Protein AF-A0A8J6GWI6-F1 (afdb_monomer_lite)

InterPro domains:
  IPR022168 Golgi associated RAB2 interactor protein-like, Rab2B-binding domain [PF12480] (123-172)

Sequence (173 aa):
MPGMKRTMSSECLLPYYTAHSYRSMGVFNTYKGNLQRQLYKGGEYDIFKYAPMFESDFIQISKKGEVIDVHNRVQMVTVCIASTSPVLPLPDVMLLARPAKVCEEHARRAWFIKGRGRKPFKTLELTRLLPLKFVKISIHDREKQQLRLKLATGRTFYLQLCPSSDAREDLFC

pLDDT: mean 71.88, std 21.55, range [31.45, 96.62]

Structure (mmCIF, N/CA/C/O backbone):
data_AF-A0A8J6GWI6-F1
#
_entry.id   AF-A0A8J6GWI6-F1
#
loop_
_atom_site.group_PDB
_atom_site.id
_atom_site.type_symbol
_atom_site.label_atom_id
_atom_site.label_alt_id
_atom_site.label_comp_id
_atom_site.label_asym_id
_atom_site.label_entity_id
_atom_site.label_seq_id
_atom_site.pdbx_PDB_ins_code
_atom_site.Cartn_x
_atom_site.Cartn_y
_atom_site.Cartn_z
_atom_site.occupancy
_atom_site.B_iso_or_equiv
_atom_site.auth_seq_id
_atom_site.auth_comp_id
_atom_site.auth_asym_id
_atom_site.auth_atom_id
_atom_site.pdbx_PDB_model_num
ATOM 1 N N . MET A 1 1 ? 50.141 -22.871 -30.670 1.00 40.34 1 MET A N 1
ATOM 2 C CA . MET A 1 1 ? 49.337 -22.672 -29.444 1.00 40.34 1 MET A CA 1
ATOM 3 C C . MET A 1 1 ? 48.542 -21.382 -29.604 1.00 40.34 1 MET A C 1
ATOM 5 O O . MET A 1 1 ? 49.144 -20.318 -29.522 1.00 40.34 1 MET A O 1
ATOM 9 N N . PRO A 1 2 ? 47.246 -21.444 -29.955 1.00 35.03 2 PRO A N 1
ATOM 10 C CA . PRO A 1 2 ? 46.434 -20.252 -30.167 1.00 35.03 2 PRO A CA 1
ATOM 11 C C . PRO A 1 2 ? 45.970 -19.702 -28.812 1.00 35.03 2 PRO A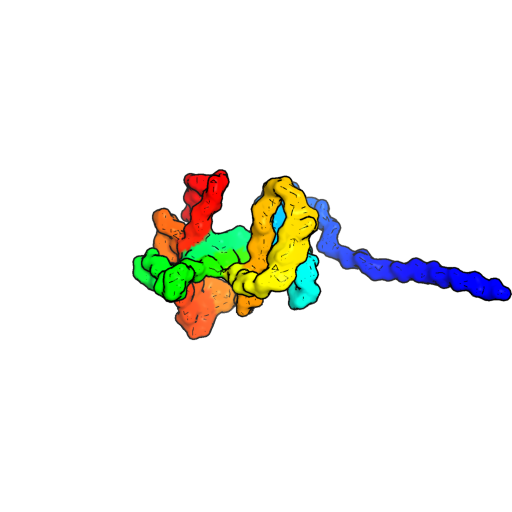 C 1
ATOM 13 O O . PRO A 1 2 ? 45.325 -20.399 -28.033 1.00 35.03 2 PRO A O 1
ATOM 16 N N . GLY A 1 3 ? 46.325 -18.454 -28.514 1.00 34.91 3 GLY A N 1
ATOM 17 C CA . GLY A 1 3 ? 45.821 -17.746 -27.341 1.00 34.91 3 GLY A CA 1
ATOM 18 C C . GLY A 1 3 ? 44.387 -17.284 -27.581 1.00 34.91 3 GLY A C 1
ATOM 19 O O . GLY A 1 3 ? 44.143 -16.483 -28.483 1.00 34.91 3 GLY A O 1
ATOM 20 N N . MET A 1 4 ? 43.442 -17.780 -26.777 1.00 37.88 4 MET A N 1
ATOM 21 C CA . MET A 1 4 ? 42.067 -17.280 -26.727 1.00 37.88 4 MET A CA 1
ATOM 22 C C . MET A 1 4 ? 42.072 -15.766 -26.479 1.00 37.88 4 MET A C 1
ATOM 24 O O . MET A 1 4 ? 42.334 -15.300 -25.368 1.00 37.88 4 MET A O 1
ATOM 28 N N . LYS A 1 5 ? 41.727 -14.986 -27.506 1.00 40.19 5 LYS A N 1
ATOM 29 C CA . LYS A 1 5 ? 41.268 -13.611 -27.320 1.00 40.19 5 LYS A CA 1
ATOM 30 C C . LYS A 1 5 ? 39.883 -13.695 -26.684 1.00 40.19 5 LYS A C 1
ATOM 32 O O . LYS A 1 5 ? 38.918 -14.058 -27.346 1.00 40.19 5 LYS A O 1
ATOM 37 N N . ARG A 1 6 ? 39.796 -13.412 -25.381 1.00 35.25 6 ARG A N 1
ATOM 38 C CA . ARG A 1 6 ? 38.511 -13.195 -24.710 1.00 35.25 6 ARG A CA 1
ATOM 39 C C . ARG A 1 6 ? 37.904 -11.914 -25.268 1.00 35.25 6 ARG A C 1
ATOM 41 O O . ARG A 1 6 ? 38.369 -10.819 -24.969 1.00 35.25 6 ARG A O 1
ATOM 48 N N . THR A 1 7 ? 36.881 -12.077 -26.093 1.00 34.25 7 THR A N 1
ATOM 49 C CA . THR A 1 7 ? 35.942 -11.031 -26.479 1.00 34.25 7 THR A CA 1
ATOM 50 C C . THR A 1 7 ? 35.294 -10.504 -25.200 1.00 34.25 7 THR A C 1
ATOM 52 O O . THR A 1 7 ? 34.564 -11.231 -24.529 1.00 34.25 7 THR A O 1
ATOM 55 N N . MET A 1 8 ? 35.608 -9.267 -24.813 1.00 31.45 8 MET A N 1
ATOM 56 C CA . MET A 1 8 ? 34.832 -8.556 -23.800 1.00 31.45 8 MET A CA 1
ATOM 57 C C . MET A 1 8 ? 33.477 -8.249 -24.429 1.00 31.45 8 MET A C 1
ATOM 59 O O . MET A 1 8 ? 33.385 -7.433 -25.344 1.00 31.45 8 MET A O 1
ATOM 63 N N . SER A 1 9 ? 32.455 -8.990 -24.007 1.00 33.50 9 SER A N 1
ATOM 64 C CA . SER A 1 9 ? 31.087 -8.810 -24.471 1.00 33.50 9 SER A CA 1
ATOM 65 C C . SER A 1 9 ? 30.597 -7.417 -24.093 1.00 33.50 9 SER A C 1
ATOM 67 O O . SER A 1 9 ? 30.567 -7.048 -22.917 1.00 33.50 9 SER A O 1
ATOM 69 N N . SER A 1 10 ? 30.241 -6.688 -25.142 1.00 39.66 10 SER A N 1
ATOM 70 C CA . SER A 1 10 ? 29.560 -5.406 -25.160 1.00 39.66 10 SER A CA 1
ATOM 71 C C . SER A 1 10 ? 28.304 -5.393 -24.285 1.00 39.66 10 SER A C 1
ATOM 73 O O . SER A 1 10 ? 27.572 -6.376 -24.223 1.00 39.66 10 SER A O 1
ATOM 75 N N . GLU A 1 11 ? 28.068 -4.229 -23.682 1.00 44.44 11 GLU A N 1
ATOM 76 C CA . GLU A 1 11 ? 26.752 -3.631 -23.434 1.00 44.44 11 GLU A CA 1
ATOM 77 C C . GLU A 1 11 ? 25.703 -4.448 -22.660 1.00 44.44 11 GLU A C 1
ATOM 79 O O . GLU A 1 11 ? 24.875 -5.173 -23.201 1.00 44.44 11 GLU A O 1
ATOM 84 N N . CYS A 1 12 ? 25.593 -4.133 -21.372 1.00 37.28 12 CYS A N 1
ATOM 85 C CA . CYS A 1 12 ? 24.285 -3.958 -20.738 1.00 37.28 12 CYS A CA 1
ATOM 86 C C . CYS A 1 12 ? 24.177 -2.515 -20.229 1.00 37.28 12 CYS A C 1
ATOM 88 O O . CYS A 1 12 ? 23.959 -2.261 -19.046 1.00 37.28 12 CYS A O 1
ATOM 90 N N . LEU A 1 13 ? 24.380 -1.551 -21.133 1.00 36.38 13 LEU A N 1
ATOM 91 C CA . LEU A 1 13 ? 23.919 -0.183 -20.922 1.00 36.38 13 LEU A CA 1
ATOM 92 C C . LEU A 1 13 ? 22.402 -0.203 -21.113 1.00 36.38 13 LEU A C 1
ATOM 94 O O . LEU A 1 13 ? 21.914 -0.035 -22.224 1.00 36.38 13 LEU A O 1
ATOM 98 N N . LEU A 1 14 ? 21.649 -0.464 -20.042 1.00 34.84 14 LEU A N 1
ATOM 99 C CA . LEU A 1 14 ? 20.213 -0.188 -20.055 1.00 34.84 14 LEU A CA 1
ATOM 100 C C . LEU A 1 14 ? 20.043 1.344 -20.127 1.00 34.84 14 LEU A C 1
ATOM 102 O O . LEU A 1 14 ? 20.466 2.035 -19.195 1.00 34.84 14 LEU A O 1
ATOM 106 N N . PRO A 1 15 ? 19.476 1.901 -21.212 1.00 36.44 15 PRO A N 1
ATOM 107 C CA . PRO A 1 15 ? 19.590 3.322 -21.539 1.00 36.44 15 PRO A CA 1
ATOM 108 C C . PRO A 1 15 ? 18.558 4.210 -20.820 1.00 36.44 15 PRO A C 1
ATOM 110 O O . PRO A 1 15 ? 17.972 5.102 -21.424 1.00 36.44 15 PRO A O 1
ATOM 113 N N . TYR A 1 16 ? 18.303 3.997 -19.528 1.00 41.53 16 TYR A N 1
ATOM 114 C CA . TYR A 1 16 ? 17.309 4.809 -18.804 1.00 41.53 16 TYR A CA 1
ATOM 115 C C . TYR A 1 16 ? 17.605 4.952 -17.309 1.00 41.53 16 TYR A C 1
ATOM 117 O O . TYR A 1 16 ? 16.748 4.762 -16.449 1.00 41.53 16 TYR A O 1
ATOM 125 N N . TYR A 1 17 ? 18.833 5.359 -16.993 1.00 47.03 17 TYR A N 1
ATOM 126 C CA . TYR A 1 17 ? 19.109 6.040 -15.729 1.00 47.03 17 TYR A CA 1
ATOM 127 C C . TYR A 1 17 ? 20.023 7.242 -15.965 1.00 47.03 17 TYR A C 1
ATOM 129 O O . TYR A 1 17 ? 21.163 7.295 -15.513 1.00 47.03 17 TYR A O 1
ATOM 137 N N . THR A 1 18 ? 19.522 8.229 -16.704 1.00 40.09 18 THR A N 1
ATOM 138 C CA . THR A 1 18 ? 20.104 9.571 -16.682 1.00 40.09 18 THR A CA 1
ATOM 139 C C . THR A 1 18 ? 19.260 10.398 -15.726 1.00 40.09 18 THR A C 1
ATOM 141 O O . THR A 1 18 ? 18.275 11.019 -16.113 1.00 40.09 18 THR A O 1
ATOM 144 N N . ALA A 1 19 ? 19.623 10.378 -14.443 1.00 45.28 19 ALA A N 1
ATOM 145 C CA . ALA A 1 19 ? 19.108 11.321 -13.457 1.00 45.28 19 ALA A CA 1
ATOM 146 C C . ALA A 1 19 ? 19.689 12.716 -13.751 1.00 45.28 19 ALA A C 1
ATOM 148 O O . ALA A 1 19 ? 20.566 13.221 -13.050 1.00 45.28 19 ALA A O 1
ATOM 149 N N . HIS A 1 20 ? 19.247 13.330 -14.844 1.00 38.28 20 HIS A N 1
ATOM 150 C CA . HIS A 1 20 ? 19.518 14.722 -15.158 1.00 38.28 20 HIS A CA 1
ATOM 151 C C . HIS A 1 20 ? 18.186 15.450 -15.259 1.00 38.28 20 HIS A C 1
ATOM 153 O O . HIS A 1 20 ? 17.369 15.155 -16.122 1.00 38.28 20 HIS A O 1
ATOM 159 N N . SER A 1 21 ? 18.007 16.411 -14.351 1.00 39.81 21 SER A N 1
ATOM 160 C CA . SER A 1 21 ? 16.891 17.362 -14.256 1.00 39.81 21 SER A CA 1
ATOM 161 C C . SER A 1 21 ? 15.607 16.918 -13.537 1.00 39.81 21 SER A C 1
ATOM 163 O O . SER A 1 21 ? 14.503 17.176 -13.988 1.00 39.81 21 SER A O 1
ATOM 165 N N . TYR A 1 22 ? 15.723 16.412 -12.307 1.00 37.22 22 TYR A N 1
ATOM 166 C CA . TYR A 1 22 ? 14.830 16.913 -11.256 1.00 37.22 22 TYR A CA 1
ATOM 167 C C . TYR A 1 22 ? 15.565 16.917 -9.913 1.00 37.22 22 TYR A C 1
ATOM 169 O O . TYR A 1 22 ? 15.931 15.894 -9.343 1.00 37.22 22 TYR A O 1
ATOM 177 N N . ARG A 1 23 ? 15.823 18.114 -9.398 1.00 42.28 23 ARG A N 1
ATOM 178 C CA . ARG A 1 23 ? 16.360 18.334 -8.055 1.00 42.28 23 ARG A CA 1
ATOM 179 C C . ARG A 1 23 ? 15.213 18.257 -7.041 1.00 42.28 23 ARG A C 1
ATOM 181 O O . ARG A 1 23 ? 15.010 19.193 -6.281 1.00 42.28 23 ARG A O 1
ATOM 188 N N . SER A 1 24 ? 14.446 17.163 -7.046 1.00 39.41 24 SER A N 1
ATOM 189 C CA . SER A 1 24 ? 13.625 16.801 -5.889 1.00 39.41 24 SER A CA 1
ATOM 190 C C . SER A 1 24 ? 14.438 15.798 -5.089 1.00 39.41 24 SER A C 1
ATOM 192 O O . SER A 1 24 ? 14.526 14.624 -5.440 1.00 39.41 24 SER A O 1
ATOM 194 N N . MET A 1 25 ? 15.071 16.278 -4.020 1.00 40.84 25 MET A N 1
ATOM 195 C CA . MET A 1 25 ? 15.574 15.447 -2.921 1.00 40.84 25 MET A CA 1
ATOM 196 C C . MET A 1 25 ? 14.374 14.817 -2.183 1.00 40.84 25 MET A C 1
ATOM 198 O O . MET A 1 25 ? 14.164 15.052 -1.000 1.00 40.84 25 MET A O 1
ATOM 202 N N . GLY A 1 26 ? 13.503 14.113 -2.904 1.00 43.91 26 GLY A N 1
ATOM 203 C CA . GLY A 1 26 ? 12.191 13.702 -2.429 1.00 43.91 26 GLY A CA 1
ATOM 204 C C . GLY A 1 26 ? 12.176 12.216 -2.131 1.00 43.91 26 GLY A C 1
ATOM 205 O O . GLY A 1 26 ? 12.365 11.437 -3.052 1.00 43.91 26 GLY A O 1
ATOM 206 N N . VAL A 1 27 ? 11.941 11.861 -0.862 1.00 53.16 27 VAL A N 1
ATOM 207 C CA . VAL A 1 27 ? 11.274 10.651 -0.315 1.00 53.16 27 VAL A CA 1
ATOM 208 C C . VAL A 1 27 ? 11.706 9.232 -0.751 1.00 53.16 27 VAL A C 1
ATOM 210 O O . VAL A 1 27 ? 11.371 8.273 -0.066 1.00 53.16 27 VAL A O 1
ATOM 213 N N . PHE A 1 28 ? 12.449 9.061 -1.841 1.00 49.28 28 PHE A N 1
ATOM 214 C CA . PHE A 1 28 ? 12.784 7.774 -2.463 1.00 49.28 28 PHE A CA 1
ATOM 215 C C . PHE A 1 28 ? 14.187 7.262 -2.097 1.00 49.28 28 PHE A C 1
ATOM 217 O O . PHE A 1 28 ? 14.589 6.195 -2.555 1.00 49.28 28 PHE A O 1
ATOM 224 N N . ASN A 1 29 ? 14.943 8.019 -1.293 1.00 45.81 29 ASN A N 1
ATOM 225 C CA . ASN A 1 29 ? 16.320 7.692 -0.891 1.00 45.81 29 ASN A CA 1
ATOM 226 C C . ASN A 1 29 ? 16.460 7.381 0.612 1.00 45.81 29 ASN A C 1
ATOM 228 O O . ASN A 1 29 ? 17.565 7.248 1.139 1.00 45.81 29 ASN A O 1
ATOM 232 N N . THR A 1 30 ? 15.336 7.266 1.317 1.00 51.62 30 THR A N 1
ATOM 233 C CA . THR A 1 30 ? 15.262 6.731 2.675 1.00 51.62 30 THR A CA 1
ATOM 234 C C . THR A 1 30 ? 15.576 5.236 2.623 1.00 51.62 30 THR A C 1
ATOM 236 O O . THR A 1 30 ? 15.155 4.534 1.711 1.00 51.62 30 THR A O 1
ATOM 239 N N . TYR A 1 31 ? 16.393 4.777 3.568 1.00 59.78 31 TYR A N 1
ATOM 240 C CA . TYR A 1 31 ? 16.874 3.404 3.753 1.00 59.78 31 TYR A CA 1
ATOM 241 C C . TYR A 1 31 ? 16.036 2.308 3.060 1.00 59.78 31 TYR A C 1
ATOM 243 O O . TYR A 1 31 ? 14.848 2.174 3.343 1.00 59.78 31 TYR A O 1
ATOM 251 N N . LYS A 1 32 ? 16.664 1.482 2.200 1.00 71.25 32 LYS A N 1
ATOM 252 C CA . LYS A 1 32 ? 15.966 0.390 1.497 1.00 71.25 32 LYS A CA 1
ATOM 253 C C . LYS A 1 32 ? 15.165 -0.466 2.472 1.00 71.25 32 LYS A C 1
ATOM 255 O O . LYS A 1 32 ? 15.728 -1.080 3.388 1.00 71.25 32 LYS A O 1
ATOM 260 N N . GLY A 1 33 ? 13.880 -0.550 2.178 1.00 78.38 33 GLY A N 1
ATOM 261 C CA . GLY A 1 33 ? 12.902 -1.285 2.943 1.00 78.3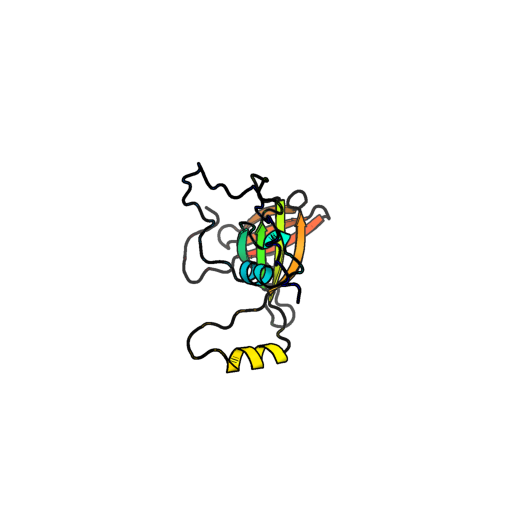8 33 GLY A CA 1
ATOM 262 C C . GLY A 1 33 ? 13.177 -2.785 3.084 1.00 78.38 33 GLY A C 1
ATOM 263 O O . GLY A 1 33 ? 13.955 -3.368 2.320 1.00 78.38 33 GLY A O 1
ATOM 264 N N . ASN A 1 34 ? 12.557 -3.447 4.063 1.00 84.25 34 ASN A N 1
ATOM 265 C CA . ASN A 1 34 ? 12.723 -4.889 4.266 1.00 84.25 34 ASN A CA 1
ATOM 266 C C . ASN A 1 34 ? 12.249 -5.682 3.042 1.00 84.25 34 ASN A C 1
ATOM 268 O O . ASN A 1 34 ? 12.956 -6.596 2.605 1.00 84.25 34 ASN A O 1
ATOM 272 N N . LEU A 1 35 ? 11.105 -5.307 2.458 1.00 86.56 35 LEU A N 1
ATOM 273 C CA . LEU A 1 35 ? 10.565 -5.987 1.284 1.00 86.56 35 LEU A CA 1
ATOM 274 C C . LEU A 1 35 ? 11.426 -5.688 0.059 1.00 86.56 35 LEU A C 1
ATOM 276 O O . LEU A 1 35 ? 11.821 -6.608 -0.655 1.00 86.56 35 LEU A O 1
ATOM 280 N N . GLN A 1 36 ? 11.820 -4.427 -0.128 1.00 85.94 36 GLN A N 1
ATOM 281 C CA . GLN A 1 36 ? 12.714 -4.033 -1.219 1.00 85.94 36 GLN A CA 1
ATOM 282 C C . GLN A 1 36 ? 14.039 -4.810 -1.190 1.00 85.94 36 GLN A C 1
ATOM 284 O O . GLN A 1 36 ? 14.527 -5.288 -2.214 1.00 85.94 36 GLN A O 1
ATOM 289 N N . ARG A 1 37 ? 14.629 -4.988 -0.002 1.00 84.25 37 ARG A N 1
ATOM 290 C CA . ARG A 1 37 ? 15.860 -5.772 0.178 1.00 84.25 37 ARG A CA 1
ATOM 291 C C . ARG A 1 37 ? 15.672 -7.252 -0.123 1.00 84.25 37 ARG A C 1
ATOM 293 O O . ARG A 1 37 ? 16.646 -7.903 -0.499 1.00 84.25 37 ARG A O 1
ATOM 300 N N . GLN A 1 38 ? 14.472 -7.785 0.082 1.00 84.00 38 GLN A N 1
ATOM 301 C CA . GLN A 1 38 ? 14.163 -9.157 -0.284 1.00 84.00 38 GLN A CA 1
ATOM 302 C C . GLN A 1 38 ? 14.001 -9.316 -1.793 1.00 84.00 38 GLN A C 1
ATOM 304 O O . GLN A 1 38 ? 14.629 -10.204 -2.361 1.00 84.00 38 GLN A O 1
ATOM 309 N N . LEU A 1 39 ? 13.250 -8.425 -2.441 1.00 85.94 39 LEU A N 1
ATOM 310 C CA . LEU A 1 39 ? 13.081 -8.420 -3.897 1.00 85.94 39 LEU A CA 1
ATOM 311 C C . LEU A 1 39 ? 14.418 -8.216 -4.620 1.00 85.94 39 LEU A C 1
ATOM 313 O O . LEU A 1 39 ? 14.659 -8.812 -5.656 1.00 85.94 39 LEU A O 1
ATOM 317 N N . TYR A 1 40 ? 15.345 -7.459 -4.027 1.00 82.69 40 TYR A N 1
ATOM 318 C CA . TYR A 1 40 ? 16.695 -7.302 -4.574 1.00 82.69 40 TYR A CA 1
ATOM 319 C C . TYR A 1 40 ? 17.506 -8.611 -4.616 1.00 82.69 40 TYR A C 1
ATOM 321 O O . TYR A 1 40 ? 18.411 -8.756 -5.438 1.00 82.69 40 TYR A O 1
ATOM 329 N N . LYS A 1 41 ? 17.235 -9.536 -3.688 1.00 79.56 41 LYS A N 1
ATOM 330 C CA . LYS A 1 41 ? 17.957 -10.811 -3.557 1.00 79.56 41 LYS A CA 1
ATOM 331 C C . LYS A 1 41 ? 17.267 -11.967 -4.278 1.00 79.56 41 LYS A C 1
ATOM 333 O O . LYS A 1 41 ? 17.950 -12.913 -4.652 1.00 79.56 41 LYS A O 1
ATOM 338 N N . GLY A 1 42 ? 15.939 -11.933 -4.381 1.00 68.62 42 GLY A N 1
ATOM 339 C CA . GLY A 1 42 ? 15.138 -12.987 -4.997 1.00 68.62 42 GLY A CA 1
ATOM 340 C C . GLY A 1 42 ? 14.973 -12.745 -6.493 1.00 68.62 42 GLY A C 1
ATOM 341 O O . GLY A 1 42 ? 14.393 -11.739 -6.878 1.00 68.62 42 GLY A O 1
ATOM 342 N N . GLY A 1 43 ? 15.450 -13.670 -7.329 1.00 67.94 43 GLY A N 1
ATOM 343 C CA . GLY A 1 43 ? 15.370 -13.537 -8.794 1.00 67.94 43 GLY A CA 1
ATOM 344 C C . GLY A 1 43 ? 13.951 -13.616 -9.372 1.00 67.94 43 GLY A C 1
ATOM 345 O O . GLY A 1 43 ? 13.728 -13.247 -10.516 1.00 67.94 43 GLY A O 1
ATOM 346 N N . GLU A 1 44 ? 12.963 -14.054 -8.589 1.00 79.44 44 GLU A N 1
ATOM 347 C CA . GLU A 1 44 ? 11.579 -14.245 -9.052 1.00 79.44 44 GLU A CA 1
ATOM 348 C C . GLU A 1 44 ? 10.830 -12.924 -9.324 1.00 79.44 44 GLU A C 1
ATOM 350 O O . GLU A 1 44 ? 9.757 -12.935 -9.922 1.00 79.44 44 GLU A O 1
ATOM 355 N N . TYR A 1 45 ? 11.397 -11.777 -8.925 1.00 84.69 45 TYR A N 1
ATOM 356 C CA . TYR A 1 45 ? 10.761 -10.460 -9.036 1.00 84.69 45 TYR A CA 1
ATOM 357 C C . TYR A 1 45 ? 11.733 -9.359 -9.499 1.00 84.69 45 TYR A C 1
ATOM 359 O O . TYR A 1 45 ? 11.703 -8.232 -8.994 1.00 84.69 45 TYR A O 1
ATOM 367 N N . ASP A 1 46 ? 12.581 -9.669 -10.485 1.00 84.44 46 ASP A N 1
ATOM 368 C CA . ASP A 1 46 ? 13.619 -8.758 -10.997 1.00 84.44 46 ASP A CA 1
ATOM 369 C C . ASP A 1 46 ? 13.080 -7.401 -11.488 1.00 84.44 46 ASP A C 1
ATOM 371 O O . ASP A 1 46 ? 13.780 -6.391 -11.389 1.00 84.44 46 ASP A O 1
ATOM 375 N N . ILE A 1 47 ? 11.815 -7.339 -11.922 1.00 85.38 47 ILE A N 1
ATOM 376 C CA . ILE A 1 47 ? 11.146 -6.091 -12.327 1.00 85.38 47 ILE A CA 1
ATOM 377 C C . ILE A 1 47 ? 11.131 -5.021 -11.218 1.00 85.38 47 ILE A C 1
ATOM 379 O O . ILE A 1 47 ? 11.107 -3.831 -11.518 1.00 85.38 47 ILE A O 1
ATOM 383 N N . PHE A 1 48 ? 11.204 -5.413 -9.939 1.00 87.06 48 PHE A N 1
ATOM 384 C CA . PHE A 1 48 ? 11.209 -4.484 -8.799 1.00 87.06 48 PHE A CA 1
ATOM 385 C C . PHE A 1 48 ? 12.593 -4.255 -8.190 1.00 87.06 48 PHE A C 1
ATOM 387 O O . PHE A 1 48 ? 12.725 -3.484 -7.239 1.00 87.06 48 PHE A O 1
ATOM 394 N N . LYS A 1 49 ? 13.642 -4.896 -8.718 1.00 82.94 49 LYS A N 1
ATOM 395 C CA . LYS A 1 49 ? 14.994 -4.880 -8.136 1.00 82.94 49 LYS A CA 1
ATOM 396 C C . LYS A 1 49 ? 15.553 -3.469 -7.943 1.00 82.94 49 LYS A C 1
ATOM 398 O O . LYS A 1 49 ? 16.245 -3.199 -6.958 1.00 82.94 49 LYS A O 1
ATOM 403 N N . TYR A 1 50 ? 15.228 -2.575 -8.872 1.00 82.00 50 TYR A N 1
ATOM 404 C CA . TYR A 1 50 ? 15.652 -1.174 -8.867 1.00 82.00 50 TYR A CA 1
ATOM 405 C C . TYR A 1 50 ? 14.475 -0.194 -8.883 1.00 82.00 50 TYR A C 1
ATOM 407 O O . TYR A 1 50 ? 14.694 1.009 -8.999 1.00 82.00 50 TYR A O 1
ATOM 415 N N . ALA A 1 51 ? 13.241 -0.688 -8.759 1.00 84.12 51 ALA A N 1
ATOM 416 C CA . ALA A 1 51 ? 12.071 0.172 -8.755 1.00 84.12 51 ALA A CA 1
ATOM 417 C C . ALA A 1 51 ? 12.050 1.035 -7.477 1.00 84.12 51 ALA A C 1
ATOM 419 O O . ALA A 1 51 ? 12.277 0.503 -6.378 1.00 84.12 51 ALA A O 1
ATOM 420 N N . PRO A 1 52 ? 11.774 2.348 -7.585 1.00 81.50 52 PRO A N 1
ATOM 421 C CA . PRO A 1 52 ? 11.439 3.151 -6.420 1.00 81.50 52 PRO A CA 1
ATOM 422 C C . PRO A 1 52 ? 10.139 2.616 -5.815 1.00 81.50 52 PRO A C 1
ATOM 424 O O . PRO A 1 52 ? 9.202 2.268 -6.538 1.00 81.50 52 PRO A O 1
ATOM 427 N N . MET A 1 53 ? 10.089 2.520 -4.488 1.00 86.81 53 MET A N 1
ATOM 428 C CA . MET A 1 53 ? 8.911 2.006 -3.804 1.00 86.81 53 MET A CA 1
ATOM 429 C C . MET A 1 53 ? 8.731 2.607 -2.417 1.00 86.81 53 MET A C 1
ATOM 431 O O . MET A 1 53 ? 9.705 2.870 -1.714 1.00 86.81 53 MET A O 1
ATOM 435 N N . PHE A 1 54 ? 7.472 2.775 -2.028 1.00 87.62 54 PHE A N 1
ATOM 436 C CA . PHE A 1 54 ? 7.079 3.101 -0.663 1.00 87.62 54 PHE 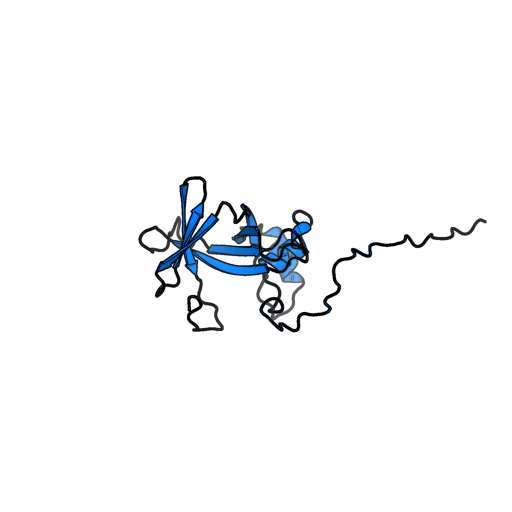A CA 1
ATOM 437 C C . PHE A 1 54 ? 6.625 1.830 0.021 1.00 87.62 54 PHE A C 1
ATOM 439 O O . PHE A 1 54 ? 5.755 1.148 -0.512 1.00 87.62 54 PHE A O 1
ATOM 446 N N . GLU A 1 55 ? 7.169 1.524 1.193 1.00 89.50 55 GLU A N 1
ATOM 447 C CA . GLU A 1 55 ? 6.696 0.414 2.014 1.00 89.50 55 GLU A CA 1
ATOM 448 C C . GLU A 1 55 ? 6.248 0.898 3.387 1.00 89.50 55 GLU A C 1
ATOM 450 O O . GLU A 1 55 ? 6.800 1.850 3.936 1.00 89.50 55 GLU A O 1
ATOM 455 N N . SER A 1 56 ? 5.250 0.224 3.946 1.00 89.38 56 SER A N 1
ATOM 456 C CA . SER A 1 56 ? 4.877 0.399 5.340 1.00 89.38 56 SER A CA 1
ATOM 457 C C . SER A 1 56 ? 4.213 -0.858 5.891 1.00 89.38 56 SER A C 1
ATOM 459 O O . SER A 1 56 ? 3.600 -1.639 5.155 1.00 89.38 56 SER A O 1
ATOM 461 N N . ASP A 1 57 ? 4.351 -1.055 7.198 1.00 89.94 57 ASP A N 1
ATOM 462 C CA . ASP A 1 57 ? 3.779 -2.185 7.915 1.00 89.94 57 ASP A CA 1
ATOM 463 C C . ASP A 1 57 ? 2.397 -1.824 8.465 1.00 89.94 57 ASP A C 1
ATOM 465 O O . ASP A 1 57 ? 2.183 -0.778 9.075 1.00 89.94 57 ASP A O 1
ATOM 469 N N . PHE A 1 58 ? 1.456 -2.739 8.275 1.00 91.44 58 PHE A N 1
ATOM 470 C CA . PHE A 1 58 ? 0.075 -2.623 8.705 1.00 91.44 58 PHE A CA 1
ATOM 471 C C . PHE A 1 58 ? -0.362 -3.867 9.468 1.00 91.44 58 PHE A C 1
ATOM 473 O O . PHE A 1 58 ? 0.167 -4.964 9.287 1.00 91.44 58 PHE A O 1
ATOM 480 N N . ILE A 1 59 ? -1.405 -3.707 10.270 1.00 90.56 59 ILE A N 1
ATOM 481 C CA . ILE A 1 59 ? -2.160 -4.792 10.885 1.00 90.56 59 ILE A CA 1
ATOM 482 C C . ILE A 1 59 ? -3.505 -4.888 10.180 1.00 90.56 59 ILE A C 1
ATOM 484 O O . ILE A 1 59 ? -4.194 -3.884 10.007 1.00 90.56 59 ILE A O 1
ATOM 488 N N . GLN A 1 60 ? -3.909 -6.092 9.787 1.00 90.88 60 GLN A N 1
ATOM 489 C CA . GLN A 1 60 ? -5.255 -6.294 9.268 1.00 90.88 60 GLN A CA 1
ATOM 490 C C . GLN A 1 60 ? -6.289 -6.207 10.400 1.00 90.88 60 GLN A C 1
ATOM 492 O O . GLN A 1 60 ? -6.204 -6.923 11.400 1.00 90.88 60 GLN A O 1
ATOM 497 N N . ILE A 1 61 ? -7.283 -5.342 10.216 1.00 91.81 61 ILE A N 1
ATOM 498 C CA . ILE A 1 61 ? -8.354 -5.074 11.180 1.00 91.81 61 ILE A CA 1
ATOM 499 C C . ILE A 1 61 ? -9.720 -5.451 10.593 1.00 91.81 61 ILE A C 1
ATOM 501 O O . ILE A 1 61 ? -9.883 -5.645 9.384 1.00 91.81 61 ILE A O 1
ATOM 505 N N . SER A 1 62 ? -10.714 -5.588 11.462 1.00 91.62 62 SER A N 1
ATOM 506 C CA . SER A 1 62 ? -12.105 -5.802 11.090 1.00 91.62 62 SER A CA 1
ATOM 507 C C . SER A 1 62 ? -12.710 -4.511 10.528 1.00 91.62 62 SER A C 1
ATOM 509 O O . SER A 1 62 ? -12.181 -3.416 10.713 1.00 91.62 62 SER A O 1
ATOM 511 N N . LYS A 1 63 ? -13.881 -4.610 9.889 1.00 90.75 63 LYS A N 1
ATOM 512 C CA . LYS A 1 63 ? -14.648 -3.425 9.462 1.00 90.75 63 LYS A CA 1
ATOM 513 C C . LYS A 1 63 ? -15.016 -2.501 10.636 1.00 90.75 63 LYS A C 1
ATOM 515 O O . LYS A 1 63 ? -15.246 -1.320 10.417 1.00 90.75 63 LYS A O 1
ATOM 520 N N . LYS A 1 64 ? -15.083 -3.026 11.864 1.00 90.62 64 LYS A N 1
ATOM 521 C CA . LYS A 1 64 ? -15.331 -2.233 13.079 1.00 90.62 64 LYS A CA 1
ATOM 522 C C . LYS A 1 64 ? -14.076 -1.505 13.579 1.00 90.62 64 LYS A C 1
ATOM 524 O O . LYS A 1 64 ? -14.163 -0.737 14.527 1.00 90.62 64 LYS A O 1
ATOM 529 N N . GLY A 1 65 ? -12.922 -1.742 12.953 1.00 84.44 65 GLY A N 1
ATOM 530 C CA . GLY A 1 65 ? -11.642 -1.176 13.364 1.00 84.44 65 GLY A CA 1
ATOM 531 C C . GLY A 1 65 ? -10.944 -1.957 14.481 1.00 84.44 65 GLY A C 1
ATOM 532 O O . GLY A 1 65 ? -10.020 -1.432 15.090 1.00 84.44 65 GLY A O 1
ATOM 533 N N . GLU A 1 66 ? -11.381 -3.187 14.761 1.00 86.06 66 GLU A N 1
ATOM 534 C CA . GLU A 1 66 ? -10.806 -4.059 15.795 1.00 86.06 66 GLU A CA 1
ATOM 535 C C . GLU A 1 66 ? -9.708 -4.941 15.193 1.00 86.06 66 GLU A C 1
ATOM 537 O O . GLU A 1 66 ? -9.842 -5.418 14.064 1.00 86.06 66 GLU A O 1
ATOM 542 N N . VAL A 1 67 ? -8.631 -5.204 15.933 1.00 83.19 67 VAL A N 1
ATOM 543 C CA . VAL A 1 67 ? -7.562 -6.093 15.456 1.00 83.19 67 VAL A CA 1
ATOM 544 C C . VAL A 1 67 ? -8.111 -7.506 15.281 1.00 83.19 67 VAL A C 1
ATOM 546 O O . VAL A 1 67 ? -8.720 -8.062 16.192 1.00 83.19 67 VAL A O 1
ATOM 549 N N . ILE A 1 68 ? -7.887 -8.097 14.103 1.00 77.44 68 ILE A N 1
ATOM 550 C CA . ILE A 1 68 ? -8.299 -9.477 13.856 1.00 77.44 68 ILE A CA 1
ATOM 551 C C . ILE A 1 68 ? -7.236 -10.400 14.447 1.00 77.44 68 ILE A C 1
ATOM 553 O O . ILE A 1 68 ? -6.209 -10.668 13.816 1.00 77.44 68 ILE A O 1
ATOM 557 N N . ASP A 1 69 ? -7.501 -10.900 15.647 1.00 69.06 69 ASP A N 1
ATOM 558 C CA . ASP A 1 69 ? -6.680 -11.930 16.261 1.00 69.06 69 ASP A CA 1
ATOM 559 C C . ASP A 1 69 ? -7.189 -13.328 15.882 1.00 69.06 69 ASP A C 1
ATOM 561 O O . ASP A 1 69 ? -8.089 -13.887 16.504 1.00 69.06 69 ASP A O 1
ATOM 565 N N . VAL A 1 70 ? -6.637 -13.898 14.810 1.00 58.31 70 VAL A N 1
ATOM 566 C CA . VAL A 1 70 ? -6.940 -15.282 14.424 1.00 58.31 70 VAL A CA 1
ATOM 567 C C . VAL A 1 70 ? -5.822 -16.169 14.979 1.00 58.31 70 VAL A C 1
ATOM 569 O O . VAL A 1 70 ? -4.753 -16.257 14.376 1.00 58.31 70 VAL A O 1
ATOM 572 N N . HIS A 1 71 ? -6.078 -16.841 16.107 1.00 56.03 71 HIS A N 1
ATOM 573 C CA . HIS A 1 71 ? -5.143 -17.727 16.833 1.00 56.03 71 HIS A CA 1
ATOM 574 C C . HIS A 1 71 ? -3.961 -17.036 17.552 1.00 56.03 71 HIS A C 1
ATOM 576 O O . HIS A 1 71 ? -2.831 -17.529 17.473 1.00 56.03 71 HIS A O 1
ATOM 582 N N . ASN A 1 72 ? -4.192 -15.931 18.269 1.00 52.28 72 ASN A N 1
ATOM 583 C CA . ASN A 1 72 ? -3.161 -15.192 19.020 1.00 52.28 72 ASN A CA 1
ATOM 584 C C . ASN A 1 72 ? -1.993 -14.700 18.134 1.00 52.28 72 ASN A C 1
ATOM 586 O O . ASN A 1 72 ? -0.826 -14.678 18.533 1.00 52.28 72 ASN A O 1
ATOM 590 N N . ARG A 1 73 ? -2.293 -14.382 16.870 1.00 58.69 73 ARG A N 1
ATOM 591 C CA . ARG A 1 73 ? -1.334 -13.908 15.867 1.00 58.69 73 ARG A CA 1
ATOM 592 C C . ARG A 1 73 ? -1.933 -12.734 15.113 1.00 58.69 73 ARG A C 1
ATOM 594 O O . ARG A 1 73 ? -2.741 -12.897 14.200 1.00 58.69 73 ARG A O 1
ATOM 601 N N . VAL A 1 74 ? -1.442 -11.547 15.451 1.00 67.50 74 VAL A N 1
ATOM 602 C CA . VAL A 1 74 ? -1.704 -10.314 14.710 1.00 67.50 74 VAL A CA 1
ATOM 603 C C . VAL A 1 74 ? -1.324 -10.516 13.238 1.00 67.50 74 VAL A C 1
ATOM 605 O O . VAL A 1 74 ? -0.186 -10.877 12.920 1.00 67.50 74 VAL A O 1
ATOM 608 N N . GLN A 1 75 ? -2.271 -10.287 12.325 1.00 79.44 75 GLN A N 1
ATOM 609 C CA . GLN A 1 75 ? -2.022 -10.385 10.885 1.00 79.44 75 GLN A CA 1
ATOM 610 C C . GLN A 1 75 ? -1.270 -9.149 10.384 1.00 79.44 75 GLN A C 1
ATOM 612 O O . GLN A 1 75 ? -1.862 -8.231 9.816 1.00 79.44 75 GLN A O 1
ATOM 617 N N . MET A 1 76 ? 0.043 -9.137 10.608 1.00 86.62 76 MET A N 1
ATOM 618 C CA . MET A 1 76 ? 0.927 -8.110 10.068 1.00 86.62 76 MET A CA 1
ATOM 619 C C . MET A 1 76 ? 1.102 -8.297 8.555 1.00 86.62 76 MET A C 1
ATOM 621 O O . MET A 1 76 ? 1.348 -9.407 8.071 1.00 86.62 76 MET A O 1
ATOM 625 N N . VAL A 1 77 ? 0.984 -7.202 7.817 1.00 89.81 77 VAL A N 1
ATOM 626 C CA . VAL A 1 77 ? 1.122 -7.127 6.365 1.00 89.81 77 VAL A CA 1
ATOM 627 C C . VAL A 1 77 ? 1.998 -5.931 6.031 1.00 89.81 77 VAL A C 1
ATOM 629 O O . VAL A 1 77 ? 1.729 -4.824 6.480 1.00 89.81 77 VAL A O 1
ATOM 632 N N . THR A 1 78 ? 3.019 -6.146 5.215 1.00 91.44 78 THR A N 1
ATOM 633 C CA . THR A 1 78 ? 3.777 -5.054 4.610 1.00 91.44 78 THR A CA 1
ATOM 634 C C . THR A 1 78 ? 3.102 -4.706 3.292 1.00 91.44 78 THR A C 1
ATOM 636 O O . THR A 1 78 ? 2.970 -5.554 2.404 1.00 91.44 78 THR A O 1
ATOM 639 N N . VAL A 1 79 ? 2.642 -3.466 3.181 1.00 93.88 79 VAL A N 1
ATOM 640 C CA . VAL A 1 79 ? 2.108 -2.893 1.948 1.00 93.88 79 VAL A CA 1
ATOM 641 C C . VAL A 1 79 ? 3.231 -2.150 1.257 1.00 93.88 79 VAL A C 1
ATOM 643 O O . VAL A 1 79 ? 3.912 -1.345 1.887 1.00 93.88 79 VAL A O 1
ATOM 646 N N . CYS A 1 80 ? 3.388 -2.378 -0.040 1.00 92.81 80 CYS A N 1
ATOM 647 C CA . CYS A 1 80 ? 4.321 -1.629 -0.857 1.00 92.81 80 CYS A CA 1
ATOM 648 C C . CYS A 1 80 ? 3.650 -1.093 -2.125 1.00 92.81 80 CYS A C 1
ATOM 650 O O . CYS A 1 80 ? 2.807 -1.762 -2.719 1.00 92.81 80 CYS A O 1
ATOM 652 N N . ILE A 1 81 ? 4.004 0.129 -2.509 1.00 93.50 81 ILE A N 1
ATOM 653 C CA . ILE A 1 81 ? 3.554 0.810 -3.721 1.00 93.50 81 ILE A CA 1
ATOM 654 C C . ILE A 1 81 ? 4.781 1.029 -4.597 1.00 93.50 81 ILE A C 1
ATOM 656 O O . ILE A 1 81 ? 5.733 1.677 -4.162 1.00 93.50 81 ILE A O 1
ATOM 660 N N . ALA A 1 82 ? 4.760 0.480 -5.808 1.00 92.50 82 ALA A N 1
ATOM 661 C CA . ALA A 1 82 ? 5.904 0.483 -6.710 1.00 92.50 82 ALA A CA 1
ATOM 662 C C . ALA A 1 82 ? 5.473 0.725 -8.161 1.00 92.50 82 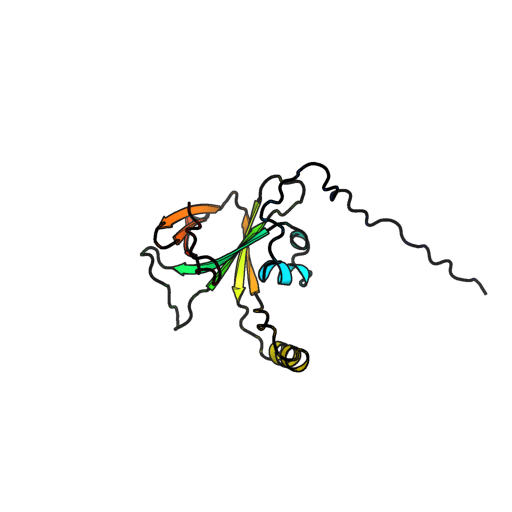ALA A C 1
ATOM 664 O O . ALA A 1 82 ? 4.302 0.566 -8.517 1.00 92.50 82 ALA A O 1
ATOM 665 N N . SER A 1 83 ? 6.450 1.078 -8.993 1.00 90.62 83 SER A N 1
ATOM 666 C CA . SER A 1 83 ? 6.304 1.110 -10.448 1.00 90.62 83 SER A CA 1
ATOM 667 C C . SER A 1 83 ? 6.889 -0.161 -11.057 1.00 90.62 83 SER A C 1
ATOM 669 O O . SER A 1 83 ? 8.000 -0.561 -10.713 1.00 90.62 83 SER A O 1
ATOM 671 N N . THR A 1 84 ? 6.171 -0.786 -11.987 1.00 89.00 84 THR A N 1
ATOM 672 C CA . THR A 1 84 ? 6.680 -1.931 -12.766 1.00 89.00 84 THR A CA 1
ATOM 673 C C . THR A 1 84 ? 7.674 -1.522 -13.854 1.00 89.00 84 THR A C 1
ATOM 675 O O . THR A 1 84 ? 8.419 -2.358 -14.361 1.00 89.00 84 THR A O 1
ATOM 678 N N . SER A 1 85 ? 7.694 -0.238 -14.217 1.00 84.44 85 SER A N 1
ATOM 679 C CA . SER A 1 85 ? 8.534 0.301 -15.280 1.00 84.44 85 SER A CA 1
ATOM 680 C C . SER A 1 85 ? 9.071 1.688 -14.913 1.00 84.44 85 SER A C 1
ATOM 682 O O . SER A 1 85 ? 8.315 2.508 -14.383 1.00 84.44 85 SER A O 1
ATOM 684 N N . PRO A 1 86 ? 10.351 1.987 -15.209 1.00 77.00 86 PRO A N 1
ATOM 685 C CA . PRO A 1 86 ? 10.970 3.268 -14.870 1.00 77.00 86 PRO A CA 1
ATOM 686 C C . PRO A 1 86 ? 10.419 4.447 -15.682 1.00 77.00 86 PRO A C 1
ATOM 688 O O . PRO A 1 86 ? 10.636 5.591 -15.299 1.00 77.00 86 PRO A O 1
ATOM 691 N N . VAL A 1 87 ? 9.712 4.192 -16.790 1.00 82.50 87 VAL A N 1
ATOM 692 C CA . VAL A 1 87 ? 9.111 5.259 -17.610 1.00 82.50 87 VAL A CA 1
ATOM 693 C C . VAL A 1 87 ? 7.749 5.721 -17.088 1.00 82.50 87 VAL A C 1
ATOM 695 O O . VAL A 1 87 ? 7.217 6.716 -17.575 1.00 82.50 87 VAL A O 1
ATOM 698 N N . LEU A 1 88 ? 7.156 5.002 -16.128 1.00 82.38 88 LEU A N 1
ATOM 699 C CA . LEU A 1 88 ? 5.853 5.366 -15.583 1.00 82.38 88 LEU A CA 1
ATOM 700 C C . LEU A 1 88 ? 6.006 6.522 -14.584 1.00 82.38 88 LEU A C 1
ATOM 702 O O . LEU A 1 88 ? 6.743 6.381 -13.606 1.00 82.38 88 LEU A O 1
ATOM 706 N N . PRO A 1 89 ? 5.280 7.639 -14.773 1.00 83.06 89 PRO A N 1
ATOM 707 C CA . PRO A 1 89 ? 5.374 8.790 -13.877 1.00 83.06 89 PRO A CA 1
ATOM 708 C C . PRO A 1 89 ? 4.739 8.527 -12.504 1.00 83.06 89 PRO A C 1
ATOM 710 O O . PRO A 1 89 ? 5.000 9.261 -11.555 1.00 83.06 89 PRO A O 1
ATOM 713 N N . LEU A 1 90 ? 3.890 7.500 -12.397 1.00 88.12 90 LEU A N 1
ATOM 714 C CA . LEU A 1 90 ? 3.168 7.123 -11.187 1.00 88.12 90 LEU A CA 1
ATOM 715 C C . LEU A 1 90 ? 3.295 5.613 -10.945 1.00 88.12 90 LEU A C 1
ATOM 717 O O . LEU A 1 90 ? 3.383 4.854 -11.914 1.00 88.12 90 LEU A O 1
ATOM 721 N N . PRO A 1 91 ? 3.264 5.167 -9.676 1.00 90.94 91 PRO A N 1
ATOM 722 C CA . PRO A 1 91 ? 3.216 3.749 -9.362 1.00 90.94 91 PRO A CA 1
ATOM 723 C C . PRO A 1 91 ? 1.923 3.124 -9.887 1.00 90.94 91 PRO A C 1
ATOM 725 O O . PRO A 1 91 ? 0.848 3.726 -9.840 1.00 90.94 91 PRO A O 1
ATOM 728 N N . ASP A 1 92 ? 2.025 1.888 -10.360 1.00 93.19 92 ASP A N 1
ATOM 729 C CA . ASP A 1 92 ? 0.943 1.153 -11.015 1.00 93.19 92 ASP A CA 1
ATOM 730 C C . ASP A 1 92 ? 0.604 -0.169 -10.315 1.00 93.19 92 ASP A C 1
ATOM 732 O O . ASP A 1 92 ? -0.423 -0.784 -10.624 1.00 93.19 92 ASP A O 1
ATOM 736 N N . VAL A 1 93 ? 1.410 -0.594 -9.338 1.00 94.69 93 VAL A N 1
ATOM 737 C CA . VAL A 1 93 ? 1.210 -1.850 -8.613 1.00 94.69 93 VAL A CA 1
ATOM 738 C C . VAL A 1 93 ? 1.346 -1.687 -7.101 1.00 94.69 93 VAL A C 1
ATOM 740 O O . VAL A 1 93 ? 2.185 -0.954 -6.579 1.00 94.69 93 VAL A O 1
ATOM 743 N N . MET A 1 94 ? 0.496 -2.423 -6.391 1.00 95.56 94 MET A N 1
ATOM 744 C CA . MET A 1 94 ? 0.549 -2.629 -4.954 1.00 95.56 94 MET A CA 1
ATOM 745 C C . MET A 1 94 ? 1.015 -4.056 -4.656 1.00 95.56 94 MET A C 1
ATOM 747 O O . MET A 1 94 ? 0.446 -5.031 -5.150 1.00 95.56 94 MET A O 1
ATOM 751 N N . LEU A 1 95 ? 2.029 -4.182 -3.813 1.00 94.44 95 LEU A N 1
ATOM 752 C CA . LEU A 1 95 ? 2.599 -5.437 -3.345 1.00 94.44 95 LEU A CA 1
ATOM 753 C C . LEU A 1 95 ? 2.156 -5.688 -1.901 1.00 94.44 95 LEU A C 1
ATOM 755 O O . LEU A 1 95 ? 2.196 -4.782 -1.068 1.00 94.44 95 LEU A O 1
ATOM 759 N N . LEU A 1 96 ? 1.744 -6.918 -1.596 1.00 93.06 96 LEU A N 1
ATOM 760 C CA . LEU A 1 96 ? 1.420 -7.342 -0.232 1.00 93.06 96 LEU A CA 1
ATOM 761 C C . LEU A 1 96 ? 2.351 -8.461 0.196 1.00 93.06 96 LEU A C 1
ATOM 763 O O . LEU A 1 96 ? 2.294 -9.562 -0.360 1.00 93.06 96 LEU A O 1
ATOM 767 N N . ALA A 1 97 ? 3.147 -8.209 1.224 1.00 91.50 97 ALA A N 1
ATOM 768 C CA . ALA A 1 97 ? 4.025 -9.205 1.808 1.00 91.50 97 ALA A CA 1
ATOM 769 C C . ALA A 1 97 ? 3.631 -9.530 3.248 1.00 91.50 97 ALA A C 1
ATOM 771 O O . ALA A 1 97 ? 3.035 -8.720 3.960 1.00 91.50 97 ALA A O 1
ATOM 772 N N . ARG A 1 98 ? 3.955 -10.746 3.675 1.00 89.44 98 ARG A N 1
ATOM 773 C CA . ARG A 1 98 ? 3.761 -11.207 5.050 1.00 89.44 98 ARG A CA 1
ATOM 774 C C . ARG A 1 98 ? 5.085 -11.718 5.600 1.00 89.44 98 ARG A C 1
ATOM 776 O O . ARG A 1 98 ? 5.883 -12.247 4.832 1.00 89.44 98 ARG A O 1
ATOM 783 N N . PRO A 1 99 ? 5.335 -11.616 6.913 1.00 84.50 99 PRO A N 1
ATOM 784 C CA . PRO A 1 99 ? 6.469 -12.294 7.525 1.00 84.50 99 PRO A CA 1
ATOM 785 C C . PRO A 1 99 ? 6.441 -13.778 7.176 1.00 84.50 99 PRO A C 1
ATOM 787 O O . PRO A 1 99 ? 5.467 -14.471 7.481 1.00 84.50 99 PRO A O 1
ATOM 790 N N . ALA A 1 100 ? 7.500 -14.253 6.528 1.00 78.62 100 ALA A N 1
ATOM 791 C CA . ALA A 1 100 ? 7.663 -15.663 6.244 1.00 78.62 100 ALA A CA 1
ATOM 792 C C . ALA A 1 100 ? 7.696 -16.410 7.582 1.00 78.62 100 ALA A C 1
ATOM 794 O O . ALA A 1 100 ? 8.409 -16.018 8.515 1.00 78.62 100 ALA A O 1
ATOM 795 N N . LYS A 1 101 ? 6.918 -17.490 7.692 1.00 64.50 101 LYS A N 1
ATOM 796 C CA . LYS A 1 101 ? 7.069 -18.413 8.816 1.00 64.50 101 LYS A CA 1
ATOM 797 C C . LYS A 1 101 ? 8.451 -19.029 8.661 1.00 64.50 101 LYS A C 1
ATOM 799 O O . LYS A 1 101 ? 8.705 -19.728 7.689 1.00 64.50 101 LYS A O 1
ATOM 804 N N . VAL A 1 102 ? 9.364 -18.668 9.554 1.00 52.81 102 VAL A N 1
ATOM 805 C CA . VAL A 1 102 ? 10.761 -19.095 9.497 1.00 52.81 102 VAL A CA 1
ATOM 806 C C . VAL A 1 102 ? 10.806 -20.618 9.362 1.00 52.81 102 VAL A C 1
ATOM 808 O O . VAL A 1 102 ? 10.419 -21.327 10.285 1.00 52.81 102 VAL A O 1
ATOM 811 N N . CYS A 1 103 ? 11.286 -21.120 8.223 1.00 44.84 103 CYS A N 1
ATOM 812 C CA . CYS A 1 103 ? 11.856 -22.458 8.177 1.00 44.84 103 CYS A CA 1
ATOM 813 C C . CYS A 1 103 ? 13.154 -22.383 8.991 1.00 44.84 103 CYS A C 1
ATOM 815 O O . CYS A 1 103 ? 14.058 -21.608 8.657 1.00 44.84 103 CYS A O 1
ATOM 817 N N . GLU A 1 104 ? 13.210 -23.106 10.112 1.00 47.25 104 GLU A N 1
ATOM 818 C CA . GLU A 1 104 ? 14.270 -23.012 11.127 1.00 47.25 104 GLU A CA 1
ATOM 819 C C . GLU A 1 104 ? 15.694 -23.198 10.579 1.00 47.25 104 GLU A C 1
ATOM 821 O O . GLU A 1 104 ? 16.669 -22.776 11.202 1.00 47.25 104 GLU A O 1
ATOM 826 N N . GLU A 1 105 ? 15.838 -23.784 9.395 1.00 44.00 105 GLU A N 1
ATOM 827 C CA . GLU A 1 105 ? 17.130 -24.143 8.825 1.00 44.00 105 GLU A CA 1
ATOM 828 C C . GLU A 1 105 ? 17.984 -22.935 8.389 1.00 44.00 105 GLU A C 1
ATOM 830 O O . GLU A 1 105 ? 19.212 -22.948 8.520 1.00 44.00 105 GLU A O 1
ATOM 835 N N . HIS A 1 106 ? 17.357 -21.849 7.920 1.00 45.66 106 HIS A N 1
ATOM 836 C CA . HIS A 1 106 ? 18.071 -20.640 7.477 1.00 45.66 106 HIS A CA 1
ATOM 837 C C . HIS A 1 106 ? 18.362 -19.663 8.623 1.00 45.66 106 HIS A C 1
ATOM 839 O O . HIS A 1 106 ? 19.343 -18.916 8.567 1.00 45.66 106 HIS A O 1
ATOM 845 N N . ALA A 1 107 ? 17.553 -19.691 9.686 1.00 46.81 107 ALA A N 1
ATOM 846 C CA . ALA A 1 107 ? 17.785 -18.879 10.878 1.00 46.81 107 ALA A CA 1
ATOM 847 C C . ALA A 1 107 ? 19.052 -19.323 11.620 1.00 46.81 107 ALA A C 1
ATOM 849 O O . ALA A 1 107 ? 19.834 -18.475 12.049 1.00 46.81 107 ALA A O 1
ATOM 850 N N . ARG A 1 108 ? 19.308 -20.638 11.688 1.00 47.25 108 ARG A N 1
ATOM 851 C CA . ARG A 1 108 ? 20.520 -21.191 12.312 1.00 47.25 108 ARG A CA 1
ATOM 852 C C . ARG A 1 108 ? 21.779 -20.756 11.555 1.00 47.25 108 ARG A C 1
ATOM 854 O O . ARG A 1 108 ? 22.684 -20.199 12.163 1.00 47.25 108 ARG A O 1
ATOM 861 N N . ARG A 1 109 ? 21.811 -20.875 10.220 1.00 46.19 109 ARG A N 1
ATOM 862 C CA . ARG A 1 109 ? 22.967 -20.436 9.403 1.00 46.19 109 ARG A CA 1
ATOM 863 C C . ARG A 1 109 ? 23.224 -18.923 9.457 1.00 46.19 109 ARG A C 1
ATOM 865 O O . ARG A 1 109 ? 24.378 -18.505 9.477 1.00 46.19 109 ARG A O 1
ATOM 872 N N . ALA A 1 110 ? 22.179 -18.095 9.524 1.00 45.09 110 ALA A N 1
ATOM 873 C CA . ALA A 1 110 ? 22.327 -16.641 9.635 1.00 45.09 110 ALA A CA 1
ATOM 874 C C . ALA A 1 110 ? 22.790 -16.174 11.030 1.00 45.09 110 ALA A C 1
ATOM 876 O O . ALA A 1 110 ? 23.447 -15.135 11.134 1.00 45.09 110 ALA A O 1
ATOM 877 N N . TRP A 1 111 ? 22.469 -16.934 12.084 1.00 43.31 111 TRP A N 1
ATOM 878 C CA . TRP A 1 111 ? 22.874 -16.650 13.463 1.00 43.31 111 TRP A CA 1
ATOM 879 C C . TRP A 1 111 ? 24.371 -16.891 13.692 1.00 43.31 111 TRP A C 1
ATOM 881 O O . TRP A 1 111 ? 25.018 -16.098 14.368 1.00 43.31 111 TRP A O 1
ATOM 891 N N . PHE A 1 112 ? 24.952 -17.932 13.085 1.00 45.03 112 PHE A N 1
ATOM 892 C CA . PHE A 1 112 ? 26.373 -18.257 13.278 1.00 45.03 112 PHE A CA 1
ATOM 893 C C . PHE A 1 112 ? 27.348 -17.313 12.552 1.00 45.03 112 PHE A C 1
ATOM 895 O O . PHE A 1 112 ? 28.524 -17.287 12.897 1.00 45.03 112 PHE A O 1
ATOM 902 N N . ILE A 1 113 ? 26.886 -16.511 11.582 1.00 53.06 113 ILE A N 1
ATOM 903 C CA . ILE A 1 113 ? 27.763 -15.639 10.771 1.00 53.06 113 ILE A CA 1
ATOM 904 C C . ILE A 1 113 ? 27.742 -14.171 11.238 1.00 53.06 113 ILE A C 1
ATOM 906 O O . ILE A 1 113 ? 28.682 -13.423 10.973 1.00 53.06 113 ILE A O 1
ATOM 910 N N . LYS A 1 114 ? 26.700 -13.713 11.947 1.00 49.28 114 LYS A N 1
ATOM 911 C CA . LYS A 1 114 ? 26.582 -12.300 12.350 1.00 49.28 114 LYS A CA 1
ATOM 912 C C . LYS A 1 114 ? 26.846 -12.092 13.834 1.00 49.28 114 LYS A C 1
ATOM 914 O O . LYS A 1 114 ? 25.949 -12.204 14.664 1.00 49.28 114 LYS A O 1
ATOM 919 N N . GLY A 1 115 ? 28.081 -11.685 14.126 1.00 42.31 115 GLY A N 1
ATOM 920 C CA . GLY A 1 115 ? 28.457 -11.058 15.388 1.00 42.31 115 GLY A CA 1
ATOM 921 C C . GLY A 1 115 ? 27.514 -9.911 15.786 1.00 42.31 115 GLY A C 1
ATOM 922 O O . GLY A 1 115 ? 26.900 -9.253 14.940 1.00 42.31 115 GLY A O 1
ATOM 923 N N . ARG A 1 116 ? 27.393 -9.734 17.108 1.00 52.56 116 ARG A N 1
ATOM 924 C CA . ARG A 1 116 ? 26.542 -8.789 17.854 1.00 52.56 116 ARG A CA 1
ATOM 925 C C . ARG A 1 116 ? 26.187 -7.499 17.093 1.00 52.56 116 ARG A C 1
ATOM 927 O O . ARG A 1 116 ? 27.066 -6.750 16.685 1.00 52.56 116 ARG A O 1
ATOM 934 N N . GLY A 1 117 ? 24.888 -7.188 17.024 1.00 43.12 117 GLY A N 1
ATOM 935 C CA . GLY A 1 117 ? 24.409 -5.800 16.906 1.00 43.12 117 GLY A CA 1
ATOM 936 C C . GLY A 1 117 ? 23.391 -5.494 15.805 1.00 43.12 117 GLY A C 1
ATOM 937 O O . GLY A 1 117 ? 22.781 -4.430 15.839 1.00 43.12 117 GLY A O 1
ATOM 938 N N . ARG A 1 118 ? 23.143 -6.386 14.836 1.00 49.34 118 ARG A N 1
ATOM 939 C CA . ARG A 1 118 ? 22.137 -6.129 13.784 1.00 49.34 118 ARG A CA 1
ATOM 940 C C . ARG A 1 118 ? 20.849 -6.896 14.066 1.00 49.34 118 ARG A C 1
ATOM 942 O O . ARG A 1 118 ? 20.882 -8.123 14.099 1.00 49.34 118 ARG A O 1
ATOM 949 N N . LYS A 1 119 ? 19.721 -6.179 14.223 1.00 50.69 119 LYS A N 1
ATOM 950 C CA . LYS A 1 119 ? 18.374 -6.780 14.300 1.00 50.69 119 LYS A CA 1
ATOM 951 C C . LYS A 1 119 ? 18.230 -7.837 13.188 1.00 50.69 119 LYS A C 1
ATOM 953 O O . LYS A 1 119 ? 18.596 -7.544 12.041 1.00 50.69 119 LYS A O 1
ATOM 958 N N . PRO A 1 120 ? 17.745 -9.051 13.503 1.00 52.03 120 PRO A N 1
ATOM 959 C CA . PRO A 1 120 ? 17.569 -10.096 12.505 1.00 52.03 120 PRO A CA 1
ATOM 960 C C . PRO A 1 120 ? 16.650 -9.590 11.390 1.00 52.03 120 PRO A C 1
ATOM 962 O O . PRO A 1 120 ? 15.623 -8.960 11.642 1.00 52.03 120 PRO A O 1
ATOM 965 N N . PHE A 1 121 ? 17.064 -9.829 10.146 1.00 56.03 121 PHE A N 1
ATOM 966 C CA . PHE A 1 121 ? 16.272 -9.493 8.969 1.00 56.03 121 PHE A CA 1
ATOM 967 C C . PHE A 1 121 ? 15.018 -10.368 8.987 1.00 56.03 121 PHE A C 1
ATOM 969 O O . PHE A 1 121 ? 15.132 -11.592 8.920 1.00 56.03 121 PHE A O 1
ATOM 976 N N . LYS A 1 122 ? 13.837 -9.757 9.118 1.00 65.38 122 LYS A N 1
ATOM 977 C CA . LYS A 1 122 ? 12.575 -10.482 8.963 1.00 65.38 122 LYS A CA 1
ATOM 978 C C . LYS A 1 122 ? 12.429 -10.818 7.483 1.00 65.38 122 LYS A C 1
ATOM 980 O O . LYS A 1 122 ? 12.295 -9.915 6.665 1.00 65.38 122 LYS A O 1
ATOM 985 N N . THR A 1 123 ? 12.488 -12.099 7.143 1.00 78.06 123 THR A N 1
ATOM 986 C CA . THR A 1 123 ? 12.147 -12.562 5.796 1.00 78.06 123 THR A CA 1
ATOM 987 C C . THR A 1 123 ? 10.655 -12.307 5.564 1.00 78.06 123 THR A C 1
ATOM 989 O O . THR A 1 123 ? 9.832 -12.703 6.387 1.00 78.06 123 THR A O 1
ATOM 992 N N . LEU A 1 124 ? 10.312 -11.618 4.482 1.00 84.50 124 LEU A N 1
ATOM 993 C CA . LEU A 1 124 ? 8.964 -11.250 4.055 1.00 84.50 124 LEU A CA 1
ATOM 994 C C . LEU A 1 124 ? 8.590 -11.980 2.761 1.00 84.50 124 LEU A C 1
ATOM 996 O O . LEU A 1 124 ? 9.132 -11.712 1.701 1.00 84.50 124 LEU A O 1
ATOM 1000 N N . GLU A 1 125 ? 7.625 -12.877 2.797 1.00 88.00 125 GLU A N 1
ATOM 1001 C CA . GLU A 1 125 ? 7.120 -13.521 1.588 1.00 88.00 125 GLU A CA 1
ATOM 1002 C C . GLU A 1 125 ? 6.148 -12.597 0.845 1.00 88.00 125 GLU A C 1
ATOM 1004 O O . GLU A 1 125 ? 5.185 -12.101 1.437 1.00 88.00 125 GLU A O 1
ATOM 1009 N N . LEU A 1 126 ? 6.387 -12.365 -0.451 1.00 88.94 126 LEU A N 1
ATOM 1010 C CA . LEU A 1 126 ? 5.448 -11.640 -1.301 1.00 88.94 126 LEU A CA 1
ATOM 1011 C C . LEU A 1 126 ? 4.246 -12.543 -1.587 1.00 88.94 126 LEU A C 1
ATOM 1013 O O . LEU A 1 126 ? 4.376 -13.589 -2.210 1.00 88.94 126 LEU A O 1
ATOM 1017 N N . THR A 1 127 ? 3.069 -12.130 -1.129 1.00 89.75 127 THR A N 1
ATOM 1018 C CA . THR A 1 127 ? 1.847 -12.943 -1.2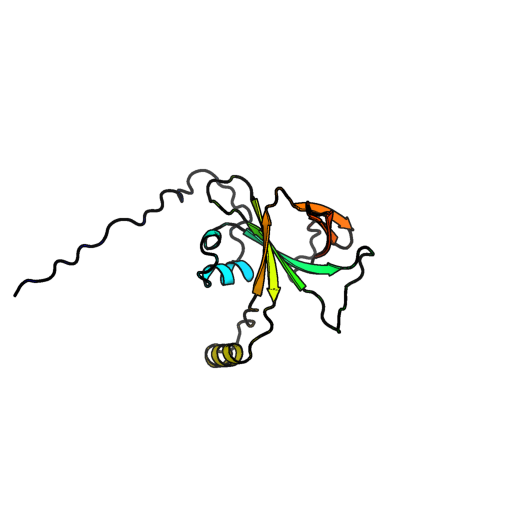15 1.00 89.75 127 THR A CA 1
ATOM 1019 C C . THR A 1 127 ? 0.923 -12.518 -2.347 1.00 89.75 127 THR A C 1
ATOM 1021 O O . THR A 1 127 ? 0.150 -13.337 -2.844 1.00 89.75 127 THR A O 1
ATOM 1024 N N . ARG A 1 128 ? 0.931 -11.230 -2.728 1.00 92.00 128 ARG A N 1
ATOM 1025 C CA . ARG A 1 128 ? 0.053 -10.695 -3.780 1.00 92.00 128 ARG A CA 1
ATOM 1026 C C . ARG A 1 128 ? 0.696 -9.526 -4.515 1.00 92.00 128 ARG A C 1
ATOM 1028 O O . ARG A 1 128 ? 1.340 -8.681 -3.894 1.00 92.00 128 ARG A O 1
ATOM 1035 N N . LEU A 1 129 ? 0.396 -9.449 -5.810 1.00 93.88 129 LEU A N 1
ATOM 1036 C CA . LEU A 1 129 ? 0.579 -8.273 -6.654 1.00 93.88 129 LEU A CA 1
ATOM 1037 C C . LEU A 1 129 ? -0.790 -7.813 -7.145 1.00 93.88 129 LEU A C 1
ATOM 1039 O O . LEU A 1 129 ? -1.564 -8.608 -7.679 1.00 93.88 129 LEU A O 1
ATOM 1043 N N . LEU A 1 130 ? -1.105 -6.543 -6.929 1.00 94.81 130 LEU A N 1
ATOM 1044 C CA . LEU A 1 130 ? -2.408 -5.964 -7.219 1.00 94.81 130 LEU A CA 1
ATOM 1045 C C . LEU A 1 130 ? -2.219 -4.713 -8.084 1.00 94.81 130 LEU A C 1
ATOM 1047 O O . LEU A 1 130 ? -1.683 -3.722 -7.590 1.00 94.81 130 LEU A O 1
ATOM 1051 N N . PRO A 1 131 ? -2.658 -4.712 -9.355 1.00 95.31 131 PRO A N 1
ATOM 1052 C CA . PRO A 1 131 ? -2.612 -3.511 -10.181 1.00 95.31 131 PRO A CA 1
ATOM 1053 C C . PRO A 1 131 ? -3.465 -2.401 -9.563 1.00 95.31 131 PRO A C 1
ATOM 1055 O O . PRO A 1 131 ? -4.650 -2.608 -9.289 1.00 95.31 131 PRO A O 1
ATOM 1058 N N . LEU A 1 132 ? -2.891 -1.213 -9.381 1.00 95.25 132 LEU A N 1
ATOM 1059 C CA . LEU A 1 132 ? -3.536 -0.095 -8.687 1.00 95.25 132 LEU A CA 1
ATOM 1060 C C . LEU A 1 132 ? -4.804 0.394 -9.386 1.00 95.25 132 LEU A C 1
ATOM 1062 O O . LEU A 1 132 ? -5.746 0.800 -8.714 1.00 95.25 132 LEU A O 1
ATOM 1066 N N . LYS A 1 133 ? -4.911 0.230 -10.710 1.00 93.94 133 LYS A N 1
ATOM 1067 C CA . LYS A 1 133 ? -6.156 0.495 -11.458 1.00 93.94 133 LYS A CA 1
ATOM 1068 C C . LYS A 1 133 ? -7.372 -0.299 -10.954 1.00 93.94 133 LYS A C 1
ATOM 1070 O O . LYS A 1 133 ? -8.506 0.076 -11.231 1.00 93.94 133 LYS A O 1
ATOM 1075 N N . PHE A 1 134 ? -7.149 -1.387 -10.214 1.00 95.12 134 PHE A N 1
ATOM 1076 C CA . PHE A 1 134 ? -8.193 -2.233 -9.630 1.00 95.12 134 PHE A CA 1
ATOM 1077 C C . PHE A 1 134 ? -8.268 -2.146 -8.101 1.00 95.12 134 PHE A C 1
ATOM 1079 O O . PHE A 1 134 ? -8.990 -2.935 -7.483 1.00 95.12 134 PHE A O 1
ATOM 1086 N N . VAL A 1 135 ? -7.534 -1.217 -7.484 1.00 96.00 135 VAL A N 1
ATOM 1087 C CA . VAL A 1 135 ? -7.491 -1.024 -6.033 1.00 96.00 135 VAL A CA 1
ATOM 1088 C C . VAL A 1 135 ? -7.901 0.404 -5.706 1.00 96.00 135 VAL A C 1
ATOM 1090 O O . VAL A 1 135 ? -7.224 1.360 -6.063 1.00 96.00 135 VAL A O 1
ATOM 1093 N N . LYS A 1 136 ? -8.998 0.559 -4.966 1.00 96.06 136 LYS A N 1
ATOM 1094 C CA . LYS A 1 136 ? -9.379 1.840 -4.375 1.00 96.06 136 LYS A CA 1
ATOM 1095 C C . LYS A 1 136 ? -8.879 1.904 -2.937 1.00 96.06 136 LYS A C 1
ATOM 1097 O O . LYS A 1 136 ? -9.317 1.112 -2.102 1.00 96.06 136 LYS A O 1
ATOM 1102 N N . ILE A 1 137 ? -7.995 2.857 -2.665 1.00 94.94 137 ILE A N 1
ATOM 1103 C CA . ILE A 1 137 ? -7.477 3.168 -1.330 1.00 94.94 137 ILE A CA 1
ATOM 1104 C C . ILE A 1 137 ? -8.278 4.353 -0.780 1.00 94.94 137 ILE A C 1
ATOM 1106 O O . ILE A 1 137 ? -8.524 5.322 -1.495 1.00 94.94 137 ILE A O 1
ATOM 1110 N N . SER A 1 138 ? -8.727 4.271 0.468 1.00 95.56 138 SER A N 1
ATOM 1111 C CA . SER A 1 138 ? -9.430 5.362 1.153 1.00 95.56 138 SER A CA 1
ATOM 1112 C C . SER A 1 138 ? -9.138 5.336 2.647 1.00 95.56 138 SER A C 1
ATOM 1114 O O . SER A 1 138 ? -8.918 4.261 3.201 1.00 95.56 138 SER A O 1
ATOM 1116 N N . ILE A 1 139 ? -9.214 6.484 3.311 1.00 95.06 139 ILE A N 1
ATOM 1117 C CA . ILE A 1 139 ? -9.116 6.562 4.773 1.00 95.06 139 ILE A CA 1
ATOM 1118 C C . ILE A 1 139 ? -10.379 5.945 5.391 1.00 95.06 139 ILE A C 1
ATOM 1120 O O . ILE A 1 139 ? -11.495 6.222 4.950 1.00 95.06 139 ILE A O 1
ATOM 1124 N N . HIS A 1 140 ? -10.192 5.053 6.365 1.00 94.44 140 HIS A N 1
ATOM 1125 C CA . HIS A 1 140 ? -11.271 4.466 7.161 1.00 94.44 140 HIS A CA 1
ATOM 1126 C C . HIS A 1 140 ? -11.502 5.261 8.445 1.00 94.44 140 HIS A C 1
ATOM 1128 O O . HIS A 1 140 ? -12.627 5.655 8.726 1.00 94.44 140 HIS A O 1
ATOM 1134 N N . ASP A 1 141 ? -10.426 5.500 9.189 1.00 92.75 141 ASP A N 1
ATOM 1135 C CA . ASP A 1 141 ? -10.406 6.259 10.436 1.00 92.75 1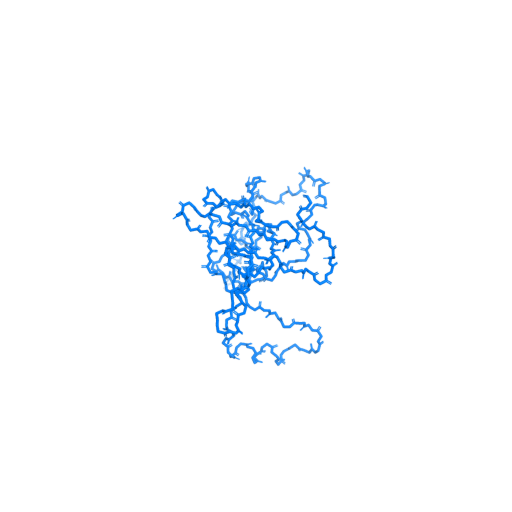41 ASP A CA 1
ATOM 1136 C C . ASP A 1 141 ? -9.066 6.998 10.479 1.00 92.75 141 ASP A C 1
ATOM 1138 O O . ASP A 1 141 ? -8.006 6.370 10.432 1.00 92.75 141 ASP A O 1
ATOM 1142 N N . ARG A 1 142 ? -9.111 8.331 10.476 1.00 89.38 142 ARG A N 1
ATOM 1143 C CA . ARG A 1 142 ? -7.905 9.164 10.432 1.00 89.38 142 ARG A CA 1
ATOM 1144 C C . ARG A 1 142 ? -7.169 9.142 11.767 1.00 89.38 142 ARG A C 1
ATOM 1146 O O . ARG A 1 142 ? -5.958 8.958 11.777 1.00 89.38 142 ARG A O 1
ATOM 1153 N N . GLU A 1 143 ? -7.900 9.253 12.875 1.00 87.88 143 GLU A N 1
ATOM 1154 C CA . GLU A 1 143 ? -7.329 9.305 14.226 1.00 87.88 143 GLU A CA 1
ATOM 1155 C C . GLU A 1 143 ? -6.589 8.014 14.572 1.00 87.88 143 GLU A C 1
ATOM 1157 O O . GLU A 1 143 ? -5.512 8.036 15.164 1.00 87.88 143 GLU A O 1
ATOM 1162 N N . LYS A 1 144 ? -7.136 6.873 14.143 1.00 87.44 144 LYS A N 1
ATOM 1163 C CA . LYS A 1 144 ? -6.518 5.556 14.347 1.00 87.44 144 LYS A CA 1
ATOM 1164 C C . LYS A 1 144 ? -5.556 5.149 13.233 1.00 87.44 144 LYS A C 1
ATOM 1166 O O . LYS A 1 144 ? -5.077 4.015 13.245 1.00 87.44 144 LYS A O 1
ATOM 1171 N N . GLN A 1 145 ? -5.312 6.022 12.254 1.00 89.69 145 GLN A N 1
ATOM 1172 C CA . GLN A 1 145 ? -4.500 5.746 11.067 1.00 89.69 145 GLN A CA 1
ATOM 1173 C C . GLN A 1 145 ? -4.897 4.435 10.363 1.00 89.69 145 GLN A C 1
ATOM 1175 O O . GLN A 1 145 ? -4.075 3.570 10.048 1.00 89.69 145 GLN A O 1
ATOM 1180 N N . GLN A 1 146 ? -6.194 4.288 10.095 1.00 93.38 146 GLN A N 1
ATOM 1181 C CA . GLN A 1 146 ? -6.767 3.133 9.418 1.00 93.38 146 GLN A CA 1
ATOM 1182 C C . GLN A 1 146 ? -7.106 3.438 7.958 1.00 93.38 146 GLN A C 1
ATOM 1184 O O . GLN A 1 146 ? -7.747 4.437 7.629 1.00 93.38 146 GLN A O 1
ATOM 1189 N N . LEU A 1 147 ? -6.742 2.512 7.078 1.00 94.94 147 LEU A N 1
ATOM 1190 C CA . LEU A 1 147 ? -7.039 2.522 5.655 1.00 94.94 147 LEU A CA 1
ATOM 1191 C C . LEU A 1 147 ? -8.042 1.432 5.300 1.00 94.94 147 LEU A C 1
ATOM 1193 O O . LEU A 1 147 ? -8.074 0.342 5.872 1.00 94.94 147 LEU A O 1
ATOM 1197 N N . ARG A 1 148 ? -8.821 1.713 4.265 1.00 95.88 148 ARG A N 1
ATOM 1198 C CA . ARG A 1 148 ? -9.687 0.767 3.580 1.00 95.88 148 ARG A CA 1
ATOM 1199 C C . ARG A 1 148 ? -9.175 0.562 2.161 1.00 95.88 148 ARG A C 1
ATOM 1201 O O . ARG A 1 148 ? -9.010 1.515 1.404 1.00 95.88 148 ARG A O 1
ATOM 1208 N N . LEU A 1 149 ? -9.013 -0.700 1.788 1.00 95.19 149 LEU A N 1
ATOM 1209 C CA . LEU A 1 149 ? -8.668 -1.140 0.444 1.00 95.19 149 LEU A CA 1
ATOM 1210 C C . LEU A 1 149 ? -9.865 -1.868 -0.155 1.00 95.19 149 LEU A C 1
ATOM 1212 O O . LEU A 1 149 ? -10.288 -2.895 0.372 1.00 95.19 149 LEU A O 1
ATOM 1216 N N . LYS A 1 150 ? -10.414 -1.368 -1.258 1.00 96.62 150 LYS A N 1
ATOM 1217 C CA . LYS A 1 150 ? -11.485 -2.038 -2.002 1.00 96.62 150 LYS A CA 1
ATOM 1218 C C . LYS A 1 150 ? -10.949 -2.504 -3.348 1.00 96.62 150 LYS A C 1
ATOM 1220 O O . LYS A 1 150 ? -10.516 -1.690 -4.157 1.00 96.62 150 LYS A O 1
ATOM 1225 N N . LEU A 1 151 ? -11.001 -3.809 -3.590 1.00 95.50 151 LEU A N 1
ATOM 1226 C CA . LEU A 1 151 ? -10.638 -4.396 -4.876 1.00 95.50 151 LEU A CA 1
ATOM 1227 C C . LEU A 1 151 ? -11.812 -4.314 -5.858 1.00 95.50 151 LEU A C 1
ATOM 1229 O O . LEU A 1 151 ? -12.975 -4.336 -5.448 1.00 95.50 151 LEU A O 1
ATOM 1233 N N . ALA A 1 152 ? -11.513 -4.326 -7.157 1.00 93.81 152 ALA A N 1
ATOM 1234 C CA . ALA A 1 152 ? -12.521 -4.427 -8.218 1.00 93.81 152 ALA A CA 1
ATOM 1235 C C . ALA A 1 152 ? -13.414 -5.679 -8.085 1.00 93.81 152 ALA A C 1
ATOM 1237 O O . ALA A 1 152 ? -14.575 -5.654 -8.472 1.00 93.81 152 ALA A O 1
ATOM 1238 N N . THR A 1 153 ? -12.912 -6.741 -7.444 1.00 92.12 153 THR A N 1
ATOM 1239 C CA . THR A 1 153 ? -13.674 -7.964 -7.121 1.00 92.12 153 THR A CA 1
ATOM 1240 C C . THR A 1 153 ? -14.752 -7.766 -6.047 1.00 92.12 153 THR A C 1
ATOM 1242 O O . THR A 1 153 ? -15.419 -8.721 -5.664 1.00 92.12 153 THR A O 1
ATOM 1245 N N . GLY A 1 154 ? -14.887 -6.561 -5.485 1.00 92.50 154 GLY A N 1
ATOM 1246 C CA . GLY A 1 154 ? -15.810 -6.246 -4.391 1.00 92.50 154 GLY A CA 1
ATOM 1247 C C . GLY A 1 154 ? -15.255 -6.547 -2.995 1.00 92.50 154 GLY A C 1
ATOM 1248 O O . GLY A 1 154 ? -15.769 -6.022 -2.004 1.00 92.50 154 GLY A O 1
ATOM 1249 N N . ARG A 1 155 ? -14.164 -7.319 -2.894 1.00 93.81 155 ARG A N 1
ATOM 1250 C CA . ARG A 1 155 ? -13.493 -7.610 -1.618 1.00 93.81 155 ARG A CA 1
ATOM 1251 C C . ARG A 1 155 ? -12.940 -6.329 -1.000 1.00 93.81 155 ARG A C 1
ATOM 1253 O O . ARG A 1 155 ? -12.322 -5.515 -1.686 1.00 93.81 155 ARG A O 1
ATOM 1260 N N . THR A 1 156 ? -13.159 -6.162 0.300 1.00 94.50 156 THR A N 1
ATOM 1261 C CA . THR A 1 156 ? -12.673 -5.012 1.068 1.00 94.50 156 THR A CA 1
ATOM 1262 C C . THR A 1 156 ? -11.774 -5.493 2.202 1.00 94.50 156 THR A C 1
ATOM 1264 O O . THR A 1 156 ? -12.147 -6.411 2.928 1.00 94.50 156 THR A O 1
ATOM 1267 N N . PHE A 1 157 ? -10.624 -4.848 2.368 1.00 92.56 157 PHE A N 1
ATOM 1268 C CA . PHE A 1 157 ? -9.699 -5.054 3.477 1.00 92.56 157 PHE A CA 1
ATOM 1269 C C . PHE A 1 157 ? -9.574 -3.765 4.275 1.00 92.56 157 PHE A C 1
ATOM 1271 O O . PHE A 1 157 ? -9.589 -2.675 3.702 1.00 92.56 157 PHE A O 1
ATOM 1278 N N . TYR A 1 158 ? -9.441 -3.903 5.585 1.00 94.38 158 TYR A N 1
ATOM 1279 C CA . TYR A 1 158 ? -9.197 -2.794 6.492 1.00 94.38 158 TYR A CA 1
ATOM 1280 C C . TYR A 1 158 ? -7.835 -3.018 7.132 1.00 94.38 158 TYR A C 1
ATOM 1282 O O . TYR A 1 158 ? -7.517 -4.136 7.548 1.00 94.38 158 TYR A O 1
ATOM 1290 N N . LEU A 1 159 ? -7.020 -1.973 7.155 1.00 93.81 159 LEU A N 1
ATOM 1291 C CA . LEU A 1 159 ? -5.643 -2.006 7.621 1.00 93.81 159 LEU A CA 1
ATOM 1292 C C . LEU A 1 159 ? -5.425 -0.871 8.613 1.00 93.81 159 LEU A C 1
ATOM 1294 O O . LEU A 1 159 ? -5.856 0.243 8.351 1.00 93.81 159 LEU A O 1
ATOM 1298 N N . GLN A 1 160 ? -4.731 -1.134 9.709 1.00 92.62 160 GLN A N 1
ATOM 1299 C CA . GLN A 1 160 ? -4.248 -0.112 10.630 1.00 92.62 160 GLN A CA 1
ATOM 1300 C C . GLN A 1 160 ? -2.744 0.038 10.468 1.00 92.62 160 GLN A C 1
ATOM 1302 O O . GLN A 1 160 ? -2.029 -0.963 10.464 1.00 92.62 160 GLN A O 1
ATOM 1307 N N . LEU A 1 161 ? -2.276 1.271 10.310 1.00 90.56 161 LEU A N 1
ATOM 1308 C CA . LEU A 1 161 ? -0.857 1.574 10.207 1.00 90.56 161 LEU A CA 1
ATOM 1309 C C . LEU A 1 161 ? -0.147 1.220 11.520 1.00 90.56 161 LEU A C 1
ATOM 1311 O O . LEU A 1 161 ? -0.616 1.568 12.605 1.00 90.56 161 LEU A O 1
ATOM 1315 N N . CYS A 1 162 ? 0.978 0.511 11.430 1.00 83.06 162 CYS A N 1
ATOM 1316 C CA . CYS A 1 162 ? 1.845 0.324 12.584 1.00 83.06 162 CYS A CA 1
ATOM 1317 C C . CYS A 1 162 ? 2.586 1.641 12.857 1.00 83.06 162 CYS A C 1
ATOM 1319 O O . CYS A 1 162 ? 3.226 2.159 11.939 1.00 83.06 162 CYS A O 1
ATOM 1321 N N . PRO A 1 163 ? 2.568 2.173 14.091 1.00 66.69 163 PRO A N 1
ATOM 1322 C CA . PRO A 1 163 ? 3.345 3.362 14.407 1.00 66.69 163 PRO A CA 1
ATOM 1323 C C . PRO A 1 163 ? 4.831 3.070 14.180 1.00 66.69 163 PRO A C 1
ATOM 1325 O O . PRO A 1 163 ? 5.388 2.114 14.729 1.00 66.69 163 PRO A O 1
ATOM 1328 N N . SER A 1 164 ? 5.482 3.885 13.349 1.00 58.56 164 SER A N 1
ATOM 1329 C CA . SER A 1 164 ? 6.934 3.832 13.207 1.00 58.56 164 SER A CA 1
ATOM 1330 C C . SER A 1 164 ? 7.574 4.231 14.535 1.00 58.56 164 SER A C 1
ATOM 1332 O O . SER A 1 164 ? 7.161 5.210 15.149 1.00 58.56 164 SER A O 1
ATOM 1334 N N . SER A 1 165 ? 8.601 3.504 14.975 1.00 50.31 165 SER A N 1
ATOM 1335 C CA . SER A 1 165 ? 9.313 3.789 16.233 1.00 50.31 165 SER A CA 1
ATOM 1336 C C . SER A 1 165 ? 9.965 5.183 16.288 1.00 50.31 165 SER A C 1
ATOM 1338 O O . SER A 1 165 ? 10.463 5.543 17.350 1.00 50.31 165 SER A O 1
ATOM 1340 N N . ASP A 1 166 ? 10.004 5.921 15.173 1.00 45.12 166 ASP A N 1
ATOM 1341 C CA . ASP A 1 166 ? 10.828 7.123 14.988 1.00 45.12 166 ASP A CA 1
ATOM 1342 C C . ASP A 1 166 ? 10.034 8.382 14.583 1.00 45.12 166 ASP A C 1
ATOM 1344 O O . ASP A 1 166 ? 10.611 9.443 14.394 1.00 45.12 166 ASP A O 1
ATOM 1348 N N . ALA A 1 167 ? 8.703 8.308 14.472 1.00 47.00 167 ALA A N 1
ATOM 1349 C CA . ALA A 1 167 ? 7.881 9.485 14.182 1.00 47.00 167 ALA A CA 1
ATOM 1350 C C . ALA A 1 167 ? 6.489 9.345 14.811 1.00 47.00 167 ALA A C 1
ATOM 1352 O O . ALA A 1 167 ? 5.710 8.466 14.442 1.00 47.00 167 ALA A O 1
ATOM 1353 N N . ARG A 1 168 ? 6.170 10.234 15.763 1.00 45.03 168 ARG A N 1
ATOM 1354 C CA . ARG A 1 168 ? 4.800 10.494 16.258 1.00 45.03 168 ARG A CA 1
ATOM 1355 C C . ARG A 1 168 ? 4.098 11.530 15.371 1.00 45.03 168 ARG A C 1
ATOM 1357 O O . ARG A 1 168 ? 3.425 12.422 15.877 1.00 45.03 168 ARG A O 1
ATOM 1364 N N . GLU A 1 169 ? 4.298 11.448 14.064 1.00 54.38 169 GLU A N 1
ATOM 1365 C CA . GLU A 1 169 ? 3.698 12.377 13.109 1.00 54.38 169 GLU A CA 1
ATOM 1366 C C . GLU A 1 169 ? 2.431 11.750 12.517 1.00 54.38 169 GLU A C 1
ATOM 1368 O O . GLU A 1 169 ? 2.383 10.549 12.231 1.00 54.38 169 GLU A O 1
ATOM 1373 N N . ASP A 1 170 ? 1.370 12.547 12.386 1.00 56.97 170 ASP A N 1
ATOM 1374 C CA . ASP A 1 170 ? 0.158 12.125 11.689 1.00 56.97 170 ASP A CA 1
ATOM 1375 C C . ASP A 1 170 ? 0.482 11.966 10.199 1.00 56.97 170 ASP A C 1
ATOM 1377 O O . ASP A 1 170 ? 0.670 12.941 9.481 1.00 56.97 170 ASP A O 1
ATOM 1381 N N . LEU A 1 171 ? 0.589 10.728 9.721 1.00 65.75 171 LEU A N 1
ATOM 1382 C CA . LEU A 1 171 ? 0.963 10.443 8.334 1.00 65.75 171 LEU A CA 1
ATOM 1383 C C . LEU A 1 171 ? -0.213 10.603 7.355 1.00 65.75 171 LEU A C 1
ATOM 1385 O O . LEU A 1 171 ? -0.010 10.488 6.148 1.00 65.75 171 LEU A O 1
ATOM 1389 N N . PHE A 1 172 ? -1.430 10.866 7.850 1.00 60.91 172 PHE A N 1
ATOM 1390 C CA . PHE A 1 172 ? -2.632 11.118 7.043 1.00 60.91 172 PHE A CA 1
ATOM 1391 C C . PHE A 1 172 ? -3.051 12.600 7.086 1.00 60.91 172 PHE A C 1
ATOM 1393 O O . PHE A 1 172 ? -4.249 12.907 7.135 1.00 60.91 172 PHE A O 1
ATOM 1400 N N . CYS A 1 173 ? -2.063 13.504 7.106 1.00 49.50 173 CYS A N 1
ATOM 1401 C CA . CYS A 1 173 ? -2.241 14.951 6.929 1.00 49.50 173 CYS A CA 1
ATOM 1402 C C . CYS A 1 173 ? -3.038 15.296 5.666 1.00 49.50 173 CYS A C 1
ATOM 1404 O O . CYS A 1 173 ? -2.748 14.715 4.595 1.00 49.50 173 CYS A O 1
#

Secondary structure (DSSP, 8-state):
--------------S-----S-----SS-S---HHHHHHTT-GGGGGGSS--EEEEEEEEE-TTS-B-BSSS-B-EEEEEEE-SSTT-SS--EEEEEEE----HHHHHHHHHH--SS------EEEEEEEEGGGEEEEEEETTTTEEEEEETTS-EEEEEEPPPTT----TT-

Organism: Microtus ochrogaster (NCBI:txid79684)

Radius of gyration: 20.34 Å; chains: 1; bounding box: 65×42×49 Å

Foldseek 3Di:
DDDDPPDPDDDPPPPPPPPDDDPPPDDQPPPQDLVLVLLLVDPVNVLSNPWRKDKFKWFWADLVRHQDCDPNDTFIKIKMFTDSDPPDPGTFKIWIKGQDPDPPPVVVVVVVPDDDDDDDRRDIHTDDIDGVVQWDWDASDQVQQKIWIAGVVRDIIIIGTDDDPPDPDRPPD